Protein AF-A0A7D8EN57-F1 (afdb_monomer_lite)

Secondary structure (DSSP, 8-state):
--------EEEEEEETT--EEEEEE-S---HHHHHHTT--TTEEEEEEEETTEEEEEEEEPTT-SS-EEEE-----HHHHHHHHHGGGT------

Organism: Salmonella enterica (NCBI:txid28901)

Foldseek 3Di:
DPPPQQFKKKKWWQFPVRDIDIDIDSDDDDQVVVQVVRLALRTAKIWMDGNLHTQWMWGADPPDGRDIDIGGPDPPPVVSCVVVVCVVPPDDPDD

Radius of gyration: 14.04 Å; chains: 1; bounding box: 31×39×37 Å

pLDDT: mean 75.32, std 18.56, range [33.0, 92.5]

InterPro domains:
  IPR018897 Plasmid conjugative transfer protein PilI [PF10623] (8-83)

Sequence (95 aa):
MPQQHPGRLQILVVDAHCKRRLFSTKTPTDPDELARRFCTPDNCLVVVLRDNRFLFRLERAPGSHCRWHKGSSSRHQHLQDWLFKSKNNCKSFEN

Structure (mmCIF, N/CA/C/O backbone):
data_AF-A0A7D8EN57-F1
#
_entry.id   AF-A0A7D8EN57-F1
#
loop_
_atom_site.group_PDB
_atom_site.id
_atom_site.type_symbol
_atom_site.label_atom_id
_atom_site.label_alt_id
_atom_site.label_comp_id
_atom_site.label_asym_id
_atom_site.label_entity_id
_atom_site.label_seq_id
_atom_site.pdbx_PDB_ins_code
_atom_site.Cartn_x
_atom_site.Cartn_y
_atom_site.Cartn_z
_atom_site.occupancy
_atom_site.B_iso_or_equiv
_atom_site.auth_seq_id
_atom_site.auth_comp_id
_atom_site.auth_asym_id
_atom_site.auth_atom_id
_atom_site.pdbx_PDB_model_num
ATOM 1 N N . MET A 1 1 ? -15.343 13.637 27.998 1.00 43.00 1 MET A N 1
ATOM 2 C CA . MET A 1 1 ? -14.470 13.622 26.802 1.00 43.00 1 MET A CA 1
ATOM 3 C C . MET A 1 1 ? -14.689 12.279 26.111 1.00 43.00 1 MET A C 1
ATOM 5 O O . MET A 1 1 ? -14.415 11.278 26.766 1.00 43.00 1 MET A O 1
ATOM 9 N N . PRO A 1 2 ? -15.247 12.182 24.890 1.00 46.50 2 PRO A N 1
ATOM 10 C CA . PRO A 1 2 ? -15.316 10.886 24.225 1.00 46.50 2 PRO A CA 1
ATOM 11 C C . PRO A 1 2 ? -13.884 10.456 23.891 1.00 46.50 2 PRO A C 1
ATOM 13 O O . PRO A 1 2 ? -13.178 11.157 23.169 1.00 46.50 2 PRO A O 1
ATOM 16 N N . GLN A 1 3 ? -13.430 9.339 24.465 1.00 49.09 3 GLN A N 1
ATOM 17 C CA . GLN A 1 3 ? -12.179 8.705 24.058 1.00 49.09 3 GLN A CA 1
ATOM 18 C C . GLN A 1 3 ? -12.338 8.317 22.588 1.00 49.09 3 GLN A C 1
ATOM 20 O O . GLN A 1 3 ? -13.058 7.376 22.259 1.00 49.09 3 GLN A O 1
ATOM 25 N N . GLN A 1 4 ? -11.717 9.081 21.688 1.00 53.84 4 GLN A N 1
ATOM 26 C CA . GLN A 1 4 ? -11.565 8.661 20.304 1.00 53.84 4 GLN A CA 1
ATOM 27 C C . GLN A 1 4 ? -10.696 7.410 20.331 1.00 53.84 4 GLN A C 1
ATOM 29 O O . GLN A 1 4 ? -9.478 7.499 20.460 1.00 53.84 4 GLN A O 1
ATOM 34 N N . HIS A 1 5 ? -11.327 6.238 20.274 1.00 56.09 5 HIS A N 1
ATOM 35 C CA . HIS A 1 5 ? -10.593 4.996 20.124 1.00 56.09 5 HIS A CA 1
ATOM 36 C C . HIS A 1 5 ? -9.733 5.122 18.862 1.00 56.09 5 HIS A C 1
ATOM 38 O O . HIS A 1 5 ? -10.280 5.377 17.782 1.00 56.09 5 HIS A O 1
ATOM 44 N N . PRO A 1 6 ? -8.401 4.999 18.972 1.00 63.75 6 PRO A N 1
ATOM 45 C CA . PRO A 1 6 ? -7.553 4.970 17.801 1.00 63.75 6 PRO A CA 1
ATOM 46 C C . PRO A 1 6 ? -7.933 3.700 17.043 1.00 63.75 6 PRO A C 1
ATOM 48 O O . PRO A 1 6 ? -7.673 2.586 17.491 1.00 63.75 6 PRO A O 1
ATOM 51 N N . GLY A 1 7 ? -8.648 3.886 15.940 1.00 73.69 7 GLY A N 1
ATOM 52 C CA . GLY A 1 7 ? -9.109 2.820 15.066 1.00 73.69 7 GLY A CA 1
ATOM 53 C C . GLY A 1 7 ? -8.041 1.772 14.756 1.00 73.69 7 GLY A C 1
ATOM 54 O O . GLY A 1 7 ? -6.848 2.093 14.730 1.00 73.69 7 GLY A O 1
ATOM 55 N N . ARG A 1 8 ? -8.443 0.523 14.484 1.00 85.50 8 ARG A N 1
ATOM 56 C CA . ARG A 1 8 ? -7.484 -0.568 14.222 1.00 85.50 8 ARG A CA 1
ATOM 57 C C . ARG A 1 8 ? -6.659 -0.233 12.982 1.00 85.50 8 ARG A C 1
ATOM 59 O O . ARG A 1 8 ? -7.211 -0.119 11.889 1.00 85.50 8 ARG A O 1
ATOM 66 N N . LEU A 1 9 ? -5.344 -0.116 13.138 1.00 89.12 9 LEU A N 1
ATOM 67 C CA . LEU A 1 9 ? -4.434 0.062 12.013 1.00 89.12 9 LEU A CA 1
ATOM 68 C C . LEU A 1 9 ? -4.138 -1.291 11.373 1.00 89.12 9 LEU A C 1
ATOM 70 O O . LEU A 1 9 ? -3.886 -2.285 12.059 1.00 89.12 9 LEU A O 1
ATOM 74 N N . GLN A 1 10 ? -4.161 -1.333 10.047 1.00 90.06 10 GLN A N 1
ATOM 75 C CA . GLN A 1 10 ? -3.765 -2.496 9.267 1.00 90.06 10 GLN A CA 1
ATOM 76 C C . GLN A 1 10 ? -2.779 -2.070 8.181 1.00 90.06 10 GLN A C 1
ATOM 78 O O . GLN A 1 10 ? -2.924 -1.012 7.574 1.00 90.06 10 GLN A O 1
ATOM 83 N N . ILE A 1 11 ? -1.784 -2.911 7.933 1.00 92.00 11 ILE A N 1
ATOM 84 C CA . ILE A 1 11 ? -0.775 -2.720 6.900 1.00 92.00 11 ILE A CA 1
ATOM 85 C C . ILE A 1 11 ? -0.856 -3.914 5.962 1.00 92.00 11 ILE A C 1
ATOM 87 O O . ILE A 1 11 ? -0.563 -5.036 6.369 1.00 92.00 11 ILE A O 1
ATOM 91 N N . LEU A 1 12 ? -1.252 -3.691 4.715 1.00 91.62 12 LEU A N 1
ATOM 92 C CA . LEU A 1 12 ? -1.064 -4.687 3.673 1.00 91.62 12 LEU A CA 1
ATOM 93 C C . LEU A 1 12 ? 0.304 -4.467 3.028 1.00 91.62 12 LEU A C 1
ATOM 95 O O . LEU A 1 12 ? 0.614 -3.370 2.581 1.00 91.62 12 LEU A O 1
ATOM 99 N N . VAL A 1 13 ? 1.084 -5.529 2.919 1.00 92.50 13 VAL A N 1
ATOM 100 C CA . VAL A 1 13 ? 2.371 -5.547 2.234 1.00 92.50 13 VAL A CA 1
ATOM 101 C C . VAL A 1 13 ? 2.279 -6.475 1.032 1.00 92.50 13 VAL A C 1
ATOM 103 O O . VAL A 1 13 ? 1.767 -7.590 1.151 1.00 92.50 13 VAL A O 1
ATOM 106 N N . VAL A 1 14 ? 2.792 -6.023 -0.107 1.00 90.69 14 VAL A N 1
ATOM 107 C CA . VAL A 1 14 ? 3.066 -6.860 -1.276 1.00 90.69 14 VAL A CA 1
ATOM 108 C C . VAL A 1 14 ? 4.573 -6.973 -1.429 1.00 90.69 14 VAL A C 1
ATOM 110 O O . VAL A 1 14 ? 5.267 -5.954 -1.501 1.00 90.69 14 VAL A O 1
ATOM 113 N N . ASP A 1 15 ? 5.075 -8.201 -1.458 1.00 89.88 15 ASP A 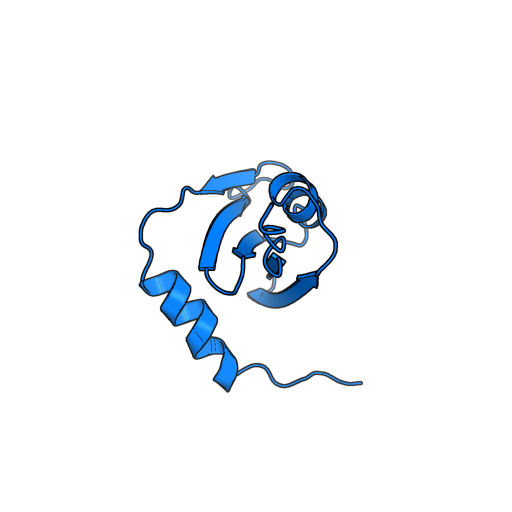N 1
ATOM 114 C CA . ASP A 1 15 ? 6.496 -8.459 -1.672 1.00 89.88 15 ASP A CA 1
ATOM 115 C C . ASP A 1 15 ? 6.874 -8.528 -3.160 1.00 89.88 15 ASP A C 1
ATOM 117 O O . ASP A 1 15 ? 6.016 -8.481 -4.046 1.00 89.88 15 ASP A O 1
ATOM 121 N N . ALA A 1 16 ? 8.173 -8.580 -3.448 1.00 86.12 16 ALA A N 1
ATOM 122 C CA . ALA A 1 16 ? 8.726 -8.628 -4.799 1.00 86.12 16 ALA A CA 1
ATOM 123 C C . ALA A 1 16 ? 8.323 -9.891 -5.588 1.00 86.12 16 ALA A C 1
ATOM 125 O O . ALA A 1 16 ? 8.345 -9.874 -6.815 1.00 86.12 16 ALA A O 1
ATOM 126 N N . HIS A 1 17 ? 7.894 -10.954 -4.905 1.00 87.75 17 HIS A N 1
ATOM 127 C CA . HIS A 1 17 ? 7.314 -12.175 -5.474 1.00 87.75 17 HIS A CA 1
ATOM 128 C C . HIS A 1 17 ? 5.780 -12.116 -5.552 1.00 87.75 17 HIS A C 1
ATOM 130 O O . HIS A 1 17 ? 5.115 -13.147 -5.661 1.00 87.75 17 HIS A O 1
ATOM 136 N N . CYS A 1 18 ? 5.202 -10.915 -5.467 1.00 84.25 18 CYS A N 1
ATOM 137 C CA . CYS A 1 1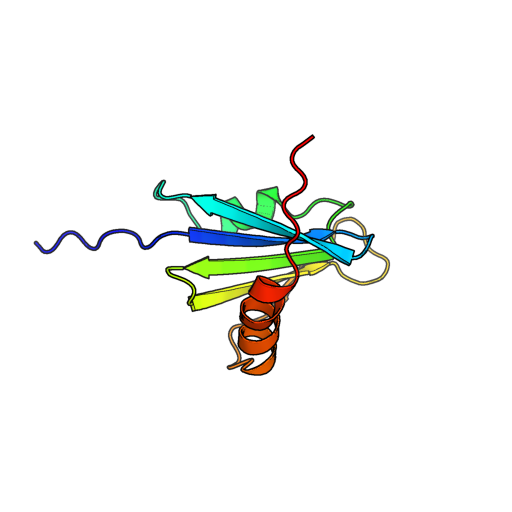8 ? 3.767 -10.653 -5.537 1.00 84.25 18 CYS A CA 1
ATOM 138 C C . CYS A 1 18 ? 2.926 -11.320 -4.434 1.00 84.25 18 CYS A C 1
ATOM 140 O O . CYS A 1 18 ? 1.692 -11.331 -4.547 1.00 84.25 18 CYS A O 1
ATOM 142 N N . LYS A 1 19 ? 3.532 -11.843 -3.353 1.00 88.44 19 LYS A N 1
ATOM 143 C CA . LYS A 1 19 ? 2.745 -12.364 -2.224 1.00 88.44 19 LYS A CA 1
ATOM 144 C C . LYS A 1 19 ? 2.255 -11.218 -1.353 1.00 88.44 19 LYS A C 1
ATOM 146 O O . LYS A 1 19 ? 2.855 -10.148 -1.277 1.00 88.44 19 LYS A O 1
ATOM 151 N N . ARG A 1 20 ? 1.110 -11.447 -0.716 1.00 88.75 20 ARG A N 1
ATOM 152 C CA . ARG A 1 20 ? 0.367 -10.441 0.045 1.00 88.75 20 ARG A CA 1
ATOM 153 C C . ARG A 1 20 ? 0.321 -10.846 1.506 1.00 88.75 20 ARG A C 1
ATOM 155 O O . ARG A 1 20 ? -0.010 -11.987 1.816 1.00 88.75 20 ARG A O 1
ATOM 162 N N . ARG A 1 21 ? 0.616 -9.908 2.401 1.00 90.06 21 ARG A N 1
ATOM 163 C CA . ARG A 1 21 ? 0.581 -10.115 3.853 1.00 90.06 21 ARG A CA 1
ATOM 164 C C . ARG A 1 21 ? -0.165 -8.966 4.508 1.00 90.06 21 ARG A C 1
ATOM 166 O O . ARG A 1 21 ? 0.099 -7.813 4.190 1.00 90.06 21 ARG A O 1
ATOM 173 N N . LEU A 1 22 ? -1.099 -9.276 5.403 1.00 90.06 22 LEU A N 1
ATOM 174 C CA . LEU A 1 22 ? -1.871 -8.277 6.137 1.00 90.06 22 LEU A CA 1
ATOM 175 C C . LEU A 1 22 ? -1.470 -8.308 7.610 1.00 90.06 22 LEU A C 1
ATOM 177 O O . LEU A 1 22 ? -1.716 -9.285 8.310 1.00 90.06 22 LEU A O 1
ATOM 181 N N . PHE A 1 23 ? -0.892 -7.212 8.078 1.00 89.94 23 PHE A N 1
ATOM 182 C CA . PHE A 1 23 ? -0.557 -6.986 9.475 1.00 89.94 23 PHE A CA 1
ATOM 183 C C . PHE A 1 23 ? -1.621 -6.098 10.101 1.00 89.94 23 PHE A C 1
ATOM 185 O O . PHE A 1 23 ? -2.199 -5.238 9.439 1.00 89.94 23 PHE A O 1
ATOM 192 N N . SER A 1 24 ? -1.895 -6.287 11.386 1.00 87.38 24 SER A N 1
ATOM 193 C CA . SER A 1 24 ? -2.854 -5.449 12.094 1.00 87.38 24 SER A CA 1
ATOM 194 C C . SER A 1 24 ? -2.383 -5.170 13.504 1.00 87.38 24 SER A C 1
ATOM 196 O O . SER A 1 24 ? -1.913 -6.084 14.175 1.00 87.38 24 SER A O 1
ATOM 198 N N . THR A 1 25 ? -2.569 -3.940 13.961 1.00 84.75 25 THR A N 1
ATOM 199 C CA . THR A 1 25 ? -2.245 -3.532 15.321 1.00 84.75 25 THR A CA 1
ATOM 200 C C . THR A 1 25 ? -3.370 -2.692 15.909 1.00 84.75 25 THR A C 1
ATOM 202 O O . THR A 1 25 ? -4.049 -1.934 15.211 1.00 84.75 25 THR A O 1
ATOM 205 N N . LYS A 1 26 ? -3.591 -2.873 17.209 1.00 83.06 26 LYS A N 1
ATOM 206 C CA . LYS A 1 26 ? -4.463 -2.019 18.024 1.00 83.06 26 LYS A CA 1
ATOM 207 C C . LYS A 1 26 ? -3.655 -1.002 18.831 1.00 83.06 26 LYS A C 1
ATOM 209 O O . LYS A 1 26 ? -4.242 -0.128 19.457 1.00 83.06 26 LYS A O 1
ATOM 214 N N . THR A 1 27 ? -2.327 -1.123 18.831 1.00 82.50 27 THR A N 1
ATOM 215 C CA . THR A 1 27 ? -1.450 -0.206 19.549 1.00 82.50 27 THR A CA 1
ATOM 216 C C . THR A 1 27 ? -1.527 1.167 18.889 1.00 82.50 27 THR A C 1
ATOM 218 O O . THR A 1 27 ? -1.339 1.251 17.669 1.00 82.50 27 THR A O 1
ATOM 221 N N . PRO A 1 28 ? -1.791 2.241 19.655 1.00 76.00 28 PRO A N 1
ATOM 222 C CA . PRO A 1 28 ? -1.727 3.593 19.128 1.00 76.00 28 PRO A CA 1
ATOM 223 C C . PRO A 1 28 ? -0.297 3.856 18.661 1.00 76.00 28 PRO A C 1
ATOM 225 O O . PRO A 1 28 ? 0.643 3.885 19.449 1.00 76.00 28 PRO A O 1
ATOM 228 N N . THR A 1 29 ? -0.130 3.977 17.353 1.00 84.50 29 THR A N 1
ATOM 229 C CA . THR A 1 29 ? 1.162 4.206 16.719 1.00 84.50 29 THR A CA 1
ATOM 230 C C . THR A 1 29 ? 0.948 5.089 15.503 1.00 84.50 29 THR A C 1
ATOM 232 O O . THR A 1 29 ? -0.145 5.095 14.917 1.00 84.50 29 THR A O 1
ATOM 235 N N . ASP A 1 30 ? 1.971 5.853 15.140 1.00 88.50 30 ASP A N 1
ATOM 236 C CA . ASP A 1 30 ? 1.903 6.673 13.943 1.00 88.50 30 ASP A CA 1
ATOM 237 C C . ASP A 1 30 ? 1.841 5.771 12.692 1.00 88.50 30 ASP A C 1
ATOM 239 O O . ASP A 1 30 ? 2.664 4.862 12.532 1.00 88.50 30 ASP A O 1
ATOM 243 N N . PRO A 1 31 ? 0.849 5.961 11.802 1.00 88.88 31 PRO A N 1
ATOM 244 C CA . PRO A 1 31 ? 0.699 5.115 10.627 1.00 88.88 31 PRO A CA 1
ATOM 245 C C . PRO A 1 31 ? 1.881 5.216 9.651 1.00 88.88 31 PRO A C 1
ATOM 247 O O . PRO A 1 31 ? 2.154 4.233 8.964 1.00 88.88 31 PRO A O 1
ATOM 250 N N . ASP A 1 32 ? 2.565 6.365 9.556 1.00 90.00 32 ASP A N 1
ATOM 251 C CA . ASP A 1 32 ? 3.743 6.535 8.691 1.00 90.00 32 ASP A CA 1
ATOM 252 C C . ASP A 1 32 ? 4.933 5.768 9.264 1.00 90.00 32 ASP A C 1
ATOM 254 O O . ASP A 1 32 ? 5.556 4.984 8.547 1.00 90.00 32 ASP A O 1
ATOM 258 N N . GLU A 1 33 ? 5.187 5.912 10.567 1.00 91.44 33 GLU A N 1
ATOM 259 C CA . GLU A 1 33 ? 6.257 5.187 11.255 1.00 91.44 33 GLU A CA 1
ATOM 260 C C . GLU A 1 33 ? 6.082 3.672 11.111 1.00 91.44 33 GLU A C 1
ATOM 262 O O . GLU A 1 33 ? 7.021 2.965 10.737 1.00 91.44 33 GLU A O 1
ATOM 267 N N . LEU A 1 34 ? 4.865 3.166 11.337 1.00 91.19 34 LEU A N 1
ATOM 268 C CA . LEU A 1 34 ? 4.575 1.745 11.175 1.00 91.19 34 LEU A CA 1
ATOM 269 C C . LEU A 1 34 ? 4.784 1.283 9.731 1.00 91.19 34 LEU A C 1
ATOM 271 O O . LEU A 1 34 ? 5.394 0.239 9.514 1.00 91.19 34 LEU A O 1
ATOM 275 N N . ALA A 1 35 ? 4.304 2.047 8.748 1.00 92.19 35 ALA A N 1
ATOM 276 C CA . ALA A 1 35 ? 4.440 1.698 7.337 1.00 92.19 35 ALA A CA 1
ATOM 277 C C . ALA A 1 35 ? 5.906 1.657 6.887 1.00 92.19 35 ALA A C 1
ATOM 279 O O . ALA A 1 35 ? 6.293 0.739 6.163 1.00 92.19 35 ALA A O 1
ATOM 280 N N . ARG A 1 36 ? 6.742 2.590 7.364 1.00 91.81 36 ARG A N 1
ATOM 281 C CA . ARG A 1 36 ? 8.179 2.628 7.045 1.00 91.81 36 ARG A CA 1
ATOM 282 C C . ARG A 1 36 ? 8.930 1.380 7.489 1.00 91.81 36 ARG A C 1
ATOM 284 O O . ARG A 1 36 ? 9.873 0.989 6.808 1.00 91.81 36 ARG A O 1
ATOM 291 N N . ARG A 1 37 ? 8.498 0.707 8.561 1.00 92.38 37 ARG A N 1
ATOM 292 C CA . ARG A 1 37 ? 9.098 -0.573 8.997 1.00 92.38 37 ARG A CA 1
ATOM 293 C C . ARG A 1 37 ? 8.954 -1.678 7.945 1.00 92.38 37 ARG A C 1
ATOM 295 O O . ARG A 1 37 ? 9.739 -2.618 7.937 1.00 92.38 37 ARG A O 1
ATOM 302 N N . PHE A 1 38 ? 7.977 -1.553 7.048 1.00 92.50 38 PHE A N 1
ATOM 303 C CA . PHE A 1 38 ? 7.753 -2.477 5.937 1.00 92.50 38 PHE A CA 1
ATOM 304 C C . PHE A 1 38 ? 8.372 -2.000 4.614 1.00 92.50 38 PHE A C 1
ATOM 306 O O . PHE A 1 38 ? 8.302 -2.729 3.625 1.00 92.50 38 PHE A O 1
ATOM 313 N N . CYS A 1 39 ? 9.012 -0.828 4.572 1.00 90.69 39 CYS A N 1
ATOM 314 C CA . CYS A 1 39 ? 9.718 -0.323 3.393 1.00 90.69 39 CYS A CA 1
ATOM 315 C C . CYS A 1 39 ? 11.092 -0.998 3.224 1.00 90.69 39 CYS A C 1
ATOM 317 O O . CYS A 1 39 ? 12.134 -0.352 3.318 1.00 90.69 39 CYS A O 1
ATOM 319 N N . THR A 1 40 ? 11.095 -2.311 2.991 1.00 90.00 40 THR A N 1
ATOM 320 C CA . THR A 1 40 ? 12.299 -3.141 2.821 1.00 90.00 40 THR A CA 1
ATOM 321 C C . THR A 1 40 ? 12.524 -3.492 1.345 1.00 90.00 40 THR A C 1
ATOM 323 O O . THR A 1 40 ? 11.571 -3.469 0.567 1.00 90.00 40 THR A O 1
ATOM 326 N N . PRO A 1 41 ? 13.751 -3.844 0.915 1.00 87.25 41 PRO A N 1
ATOM 327 C CA . PRO A 1 41 ? 14.027 -4.215 -0.479 1.00 87.25 41 PRO A CA 1
ATOM 328 C C . PRO A 1 41 ? 13.237 -5.439 -0.974 1.00 87.25 41 PRO A C 1
ATOM 330 O O . PRO A 1 41 ? 13.025 -5.568 -2.181 1.00 87.25 41 PRO A O 1
ATOM 333 N N . ASP A 1 42 ? 12.774 -6.301 -0.068 1.00 89.00 42 ASP A N 1
ATOM 334 C CA . ASP A 1 42 ? 11.896 -7.436 -0.374 1.00 89.00 42 ASP A CA 1
ATOM 335 C C . ASP A 1 42 ? 10.452 -7.021 -0.667 1.00 89.00 42 ASP A C 1
ATOM 337 O O . ASP A 1 42 ? 9.696 -7.794 -1.249 1.00 89.00 42 ASP A O 1
ATOM 341 N N . ASN A 1 43 ? 10.049 -5.808 -0.283 1.00 90.31 43 ASN A N 1
ATOM 342 C CA . ASN A 1 43 ? 8.694 -5.311 -0.461 1.00 90.31 43 ASN A CA 1
ATOM 343 C C . ASN A 1 43 ? 8.606 -4.327 -1.634 1.00 90.31 43 ASN A C 1
ATOM 345 O O . ASN A 1 43 ? 9.519 -3.544 -1.892 1.00 90.31 43 ASN A O 1
ATOM 349 N N . CYS A 1 44 ? 7.486 -4.356 -2.358 1.00 89.25 44 CYS A N 1
ATOM 350 C CA . CYS A 1 44 ? 7.235 -3.454 -3.485 1.00 89.25 44 CYS A CA 1
ATOM 351 C C . CYS A 1 44 ? 6.098 -2.456 -3.223 1.00 89.25 44 CYS A C 1
ATOM 353 O O . CYS A 1 44 ? 6.123 -1.348 -3.761 1.00 89.25 44 CYS A O 1
ATOM 355 N N . LEU A 1 45 ? 5.129 -2.815 -2.375 1.00 90.38 45 LEU A N 1
ATOM 356 C CA . LEU A 1 45 ? 3.982 -1.973 -2.040 1.00 90.38 45 LEU A CA 1
ATOM 357 C C . LEU A 1 45 ? 3.595 -2.161 -0.570 1.00 90.38 45 LEU A C 1
ATOM 359 O O . LEU A 1 45 ? 3.436 -3.285 -0.100 1.00 90.38 45 LEU A O 1
ATOM 363 N N . VAL A 1 46 ? 3.377 -1.053 0.132 1.00 92.31 46 VAL A N 1
ATOM 364 C CA . VAL A 1 46 ? 2.837 -1.015 1.495 1.00 92.31 46 VAL A CA 1
ATOM 365 C C . VAL A 1 46 ? 1.574 -0.162 1.477 1.00 92.31 46 VAL A C 1
ATOM 367 O O . VAL A 1 46 ? 1.607 0.993 1.071 1.00 92.31 46 VAL A O 1
ATOM 370 N N . VAL A 1 47 ? 0.443 -0.707 1.906 1.00 91.25 47 VAL A N 1
ATOM 371 C CA . VAL A 1 47 ? -0.850 -0.020 1.966 1.00 91.25 47 VAL A CA 1
ATOM 372 C C . VAL A 1 47 ? -1.288 0.080 3.414 1.00 91.25 47 VAL A C 1
ATOM 374 O O . VAL A 1 47 ? -1.356 -0.923 4.121 1.00 91.25 47 VAL A O 1
ATOM 377 N N . VAL A 1 48 ? -1.628 1.290 3.841 1.00 90.50 48 VAL A N 1
ATOM 378 C CA . VAL A 1 48 ? -2.048 1.579 5.208 1.00 90.50 48 VAL A CA 1
ATOM 379 C C . VAL A 1 48 ? -3.552 1.775 5.254 1.00 90.50 48 VAL A C 1
ATOM 381 O O . VAL A 1 48 ? -4.128 2.550 4.487 1.00 90.50 48 VAL A O 1
ATOM 384 N N . LEU A 1 49 ? -4.183 1.072 6.185 1.00 87.94 49 LEU A N 1
ATOM 385 C CA . LEU A 1 49 ? -5.616 1.067 6.419 1.00 87.94 49 LEU A CA 1
ATOM 386 C C . LEU A 1 49 ? -5.889 1.406 7.892 1.00 87.94 49 LEU A C 1
ATOM 388 O O . LEU A 1 49 ? -5.129 1.013 8.778 1.00 87.94 49 LEU A O 1
ATOM 392 N N . ARG A 1 50 ? -6.999 2.089 8.169 1.00 87.06 50 ARG A N 1
ATOM 393 C CA . ARG A 1 50 ? -7.550 2.268 9.518 1.00 87.06 50 ARG A CA 1
ATOM 394 C C . ARG A 1 50 ? -9.019 1.883 9.511 1.00 87.06 50 ARG A C 1
ATOM 396 O O . ARG A 1 50 ? -9.777 2.442 8.726 1.00 87.06 50 ARG A O 1
ATOM 403 N N . ASP A 1 51 ? -9.399 0.909 10.333 1.00 83.06 51 ASP A N 1
ATOM 404 C CA . ASP A 1 51 ? -10.737 0.297 10.322 1.00 83.06 51 ASP A CA 1
ATOM 405 C C . ASP A 1 51 ? -11.182 -0.077 8.902 1.00 83.06 51 ASP A C 1
ATOM 407 O O . ASP A 1 51 ? -12.240 0.332 8.42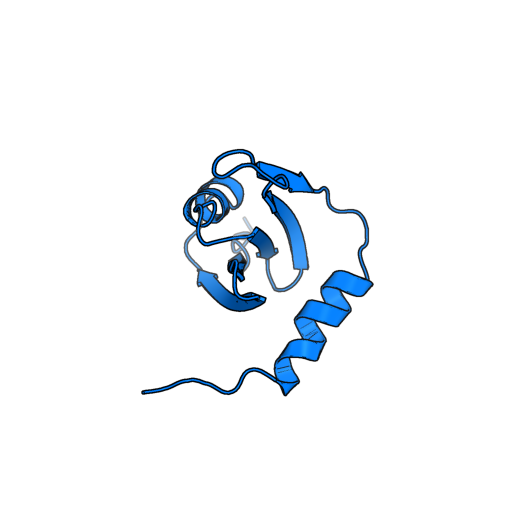5 1.00 83.06 51 ASP A O 1
ATOM 411 N N . ASN A 1 52 ? -10.320 -0.808 8.183 1.00 77.00 52 ASN A N 1
ATOM 412 C CA . ASN A 1 52 ? -10.495 -1.161 6.771 1.00 77.00 52 ASN A CA 1
ATOM 413 C C . ASN A 1 52 ? -10.636 0.029 5.789 1.00 77.00 52 ASN A C 1
ATOM 415 O O . ASN A 1 52 ? -10.902 -0.193 4.608 1.00 77.00 52 ASN A O 1
ATOM 419 N N . ARG A 1 53 ? -10.435 1.283 6.211 1.00 82.88 53 ARG A N 1
ATOM 420 C CA . ARG A 1 53 ? -10.419 2.448 5.314 1.00 82.88 53 ARG A CA 1
ATOM 421 C C . ARG A 1 53 ? -9.004 2.765 4.870 1.00 82.88 53 ARG A C 1
ATOM 423 O O . ARG A 1 53 ? -8.107 2.873 5.698 1.00 82.88 53 ARG A O 1
ATOM 430 N N . PHE A 1 54 ? -8.815 2.953 3.569 1.00 84.25 54 PHE A N 1
ATOM 431 C CA . PHE A 1 54 ? -7.535 3.371 3.000 1.00 84.25 54 PHE A CA 1
ATOM 432 C C . PHE A 1 54 ? -7.095 4.724 3.558 1.00 84.25 54 PHE A C 1
ATOM 434 O O . PHE A 1 54 ? -7.855 5.689 3.508 1.00 84.25 54 PHE A O 1
ATOM 441 N N . LEU A 1 55 ? -5.859 4.782 4.052 1.00 86.69 55 LEU A N 1
ATOM 442 C CA . LEU A 1 55 ? -5.205 6.025 4.447 1.00 86.69 55 LEU A CA 1
ATOM 443 C C . LEU A 1 55 ? -4.247 6.498 3.354 1.00 86.69 55 LEU A C 1
ATOM 445 O O . LEU A 1 55 ? -4.430 7.577 2.801 1.00 86.69 55 LEU A O 1
ATOM 449 N N . PHE A 1 56 ? -3.230 5.698 3.042 1.00 89.06 56 PHE A N 1
ATOM 450 C CA . PHE A 1 56 ? -2.227 5.993 2.020 1.00 89.06 56 PHE A CA 1
ATOM 451 C C . PHE A 1 56 ? -1.485 4.714 1.621 1.00 89.06 56 PHE A C 1
ATOM 453 O O . PHE A 1 56 ? -1.661 3.656 2.232 1.00 89.06 56 PHE A O 1
ATOM 460 N N . ARG A 1 57 ? -0.628 4.814 0.601 1.00 90.44 57 ARG A N 1
ATOM 461 C CA . ARG A 1 57 ? 0.287 3.738 0.211 1.00 90.44 57 ARG A CA 1
ATOM 462 C C . ARG A 1 57 ? 1.703 4.254 0.005 1.00 90.44 57 ARG A C 1
ATOM 464 O O . ARG A 1 57 ? 1.898 5.423 -0.314 1.00 90.44 57 ARG A O 1
ATOM 471 N N . LEU A 1 58 ? 2.669 3.364 0.156 1.00 91.69 58 LEU A N 1
ATOM 472 C CA . LEU A 1 58 ? 4.065 3.565 -0.187 1.00 91.69 58 LEU A CA 1
ATOM 473 C C . LEU A 1 58 ? 4.411 2.568 -1.293 1.00 91.69 58 LEU A C 1
ATOM 475 O O . LEU A 1 58 ? 4.233 1.364 -1.124 1.00 91.69 58 LEU A O 1
ATOM 479 N N . GLU A 1 59 ? 4.878 3.076 -2.424 1.00 90.69 59 GLU A N 1
ATOM 480 C CA . GLU A 1 59 ? 5.279 2.290 -3.591 1.00 90.69 59 GLU A CA 1
ATOM 481 C C . GLU A 1 59 ? 6.783 2.398 -3.781 1.00 90.69 59 GLU A C 1
ATOM 483 O O . GLU A 1 59 ? 7.336 3.501 -3.773 1.00 90.69 59 GLU A O 1
ATOM 488 N N . ARG A 1 60 ? 7.458 1.267 -3.970 1.00 88.50 60 ARG A N 1
ATOM 489 C CA . ARG A 1 60 ? 8.883 1.280 -4.279 1.00 88.50 60 ARG A CA 1
ATOM 490 C C . ARG A 1 60 ? 9.097 1.784 -5.704 1.00 88.50 60 ARG A C 1
ATOM 492 O O . ARG A 1 60 ? 8.429 1.334 -6.634 1.00 88.50 60 ARG A O 1
ATOM 499 N N . ALA A 1 61 ? 10.043 2.703 -5.880 1.00 84.12 61 ALA A N 1
ATOM 500 C CA . ALA A 1 61 ? 10.408 3.186 -7.202 1.00 84.12 61 ALA A CA 1
ATOM 501 C C . ALA A 1 61 ? 10.992 2.034 -8.042 1.00 84.12 61 ALA A C 1
ATOM 503 O O . ALA A 1 61 ? 11.820 1.267 -7.533 1.00 84.12 61 ALA A O 1
ATOM 504 N N . PRO A 1 62 ? 10.608 1.906 -9.322 1.00 74.75 62 PRO A N 1
ATOM 505 C CA . PRO A 1 62 ? 11.186 0.896 -10.198 1.00 74.75 62 PRO A CA 1
ATOM 506 C C . PRO A 1 62 ? 12.704 1.095 -10.305 1.00 74.75 62 PRO A C 1
ATOM 508 O O . PRO A 1 62 ? 13.187 2.220 -10.413 1.00 74.75 62 PRO A O 1
ATOM 511 N N . GLY A 1 63 ? 13.460 -0.002 -10.228 1.00 74.88 63 GLY A N 1
ATOM 512 C CA . GLY A 1 63 ? 14.926 0.029 -10.282 1.00 74.88 63 GLY A CA 1
ATOM 513 C C . GLY A 1 63 ? 15.620 0.594 -9.035 1.00 74.88 63 GLY A C 1
ATOM 514 O O . GLY A 1 63 ? 16.834 0.770 -9.054 1.00 74.88 63 GLY A O 1
ATOM 515 N N . SER A 1 64 ? 14.895 0.875 -7.944 1.00 74.75 64 SER A N 1
ATOM 516 C CA . SER A 1 64 ? 15.491 1.343 -6.690 1.00 74.75 64 SER A CA 1
ATOM 517 C C . SER A 1 64 ? 15.155 0.426 -5.520 1.00 74.75 64 SER A C 1
ATOM 519 O O . SER A 1 64 ? 14.004 0.052 -5.316 1.00 74.75 64 SER A O 1
ATOM 521 N N . HIS A 1 65 ? 16.159 0.109 -4.701 1.00 73.19 65 HIS A N 1
ATOM 522 C CA . HIS A 1 65 ? 15.978 -0.677 -3.477 1.00 73.19 65 HIS A CA 1
ATOM 523 C C . HIS A 1 65 ? 15.536 0.173 -2.277 1.00 73.19 65 HIS A C 1
ATOM 525 O O . HIS A 1 65 ? 14.908 -0.353 -1.363 1.00 73.19 65 HIS A O 1
ATOM 531 N N . CYS A 1 66 ? 15.825 1.479 -2.295 1.00 78.38 66 CYS A N 1
ATOM 532 C CA . CYS A 1 66 ? 15.664 2.356 -1.129 1.00 78.38 66 CYS A CA 1
ATOM 533 C C . CYS A 1 66 ? 14.683 3.514 -1.355 1.00 78.38 66 CYS A C 1
ATOM 535 O O . CYS A 1 66 ? 14.306 4.193 -0.401 1.00 78.38 66 CYS A O 1
ATOM 537 N N . ARG A 1 67 ? 14.271 3.778 -2.601 1.00 86.25 67 ARG A N 1
ATOM 538 C CA . ARG A 1 67 ? 13.388 4.904 -2.918 1.00 86.25 67 ARG A CA 1
ATOM 539 C C . ARG A 1 67 ? 11.927 4.472 -2.871 1.00 86.25 67 ARG A C 1
ATOM 541 O O . ARG A 1 67 ? 11.514 3.586 -3.613 1.00 86.25 67 ARG A O 1
ATOM 548 N N . TRP A 1 68 ? 11.152 5.146 -2.028 1.00 91.56 68 TRP A N 1
ATOM 549 C CA . TRP A 1 68 ? 9.722 4.912 -1.849 1.00 91.56 68 TRP A CA 1
ATOM 550 C C . TRP A 1 68 ? 8.935 6.191 -2.119 1.00 91.56 68 TRP A C 1
ATOM 552 O O . TRP A 1 68 ? 9.342 7.282 -1.719 1.00 91.56 68 TRP A O 1
ATOM 562 N N . HIS A 1 69 ? 7.799 6.051 -2.790 1.00 88.31 69 HIS A N 1
ATOM 563 C CA . HIS A 1 69 ? 6.887 7.131 -3.127 1.00 88.31 69 HIS A CA 1
ATOM 564 C C . HIS A 1 69 ? 5.600 6.983 -2.332 1.00 88.31 69 HIS A C 1
ATOM 566 O O . HIS A 1 69 ? 4.964 5.931 -2.350 1.00 88.31 69 HIS A O 1
ATOM 572 N N . LYS A 1 70 ? 5.198 8.053 -1.645 1.00 88.00 70 LYS A N 1
ATOM 573 C CA . LYS A 1 70 ? 3.917 8.094 -0.945 1.00 88.00 70 LYS A CA 1
ATOM 574 C C . LYS A 1 70 ? 2.813 8.450 -1.932 1.00 88.00 70 LYS A C 1
ATOM 576 O O . LYS A 1 70 ? 2.690 9.597 -2.352 1.00 88.00 70 LYS A O 1
ATOM 581 N N . GLY A 1 71 ? 2.033 7.445 -2.314 1.00 78.19 71 GLY A N 1
ATOM 582 C CA . GLY A 1 71 ? 0.832 7.615 -3.119 1.00 78.19 71 GLY A CA 1
ATOM 583 C C . GLY A 1 71 ? -0.299 8.179 -2.263 1.00 78.19 71 GLY A C 1
ATOM 584 O O . GLY A 1 71 ? -0.565 7.682 -1.163 1.00 78.19 71 GLY A O 1
ATOM 585 N N . SER A 1 72 ? -0.955 9.224 -2.764 1.00 65.94 72 SER A N 1
ATOM 586 C CA . SER A 1 72 ? -2.028 9.906 -2.040 1.00 65.94 72 SER A CA 1
ATOM 587 C C . SER A 1 72 ? -3.376 9.184 -2.156 1.00 65.94 72 SER A C 1
ATOM 589 O O . SER A 1 72 ? -3.613 8.387 -3.066 1.00 65.94 72 SER A O 1
ATOM 591 N N . SER A 1 73 ? -4.275 9.507 -1.228 1.00 57.91 73 SER A N 1
A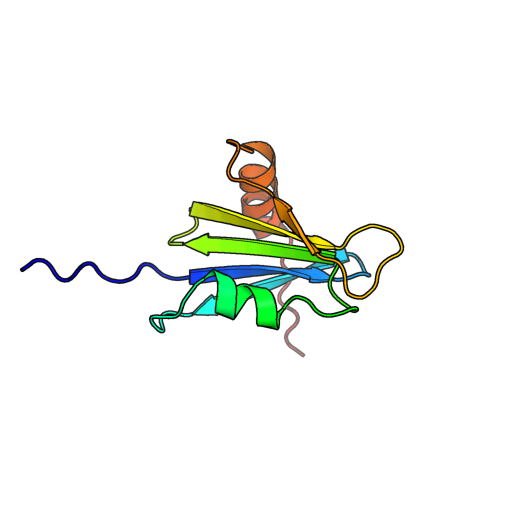TOM 592 C CA . SER A 1 73 ? -5.655 9.034 -1.076 1.00 57.91 73 SER A CA 1
ATOM 593 C C . SER A 1 73 ? -6.613 9.568 -2.139 1.00 57.91 73 SER A C 1
ATOM 595 O O . SER A 1 73 ? -7.680 10.098 -1.839 1.00 57.91 73 SER A O 1
ATOM 597 N N . SER A 1 74 ? -6.286 9.366 -3.415 1.00 49.88 74 SER A N 1
ATOM 598 C CA . SER A 1 74 ? -7.340 9.390 -4.430 1.00 49.88 74 SER A CA 1
ATOM 599 C C . SER A 1 74 ? -8.300 8.224 -4.174 1.00 49.88 74 SER A C 1
ATOM 601 O O . SER A 1 74 ? -7.900 7.176 -3.663 1.00 49.88 74 SER A O 1
ATOM 603 N N . ARG A 1 75 ? -9.589 8.407 -4.476 1.00 53.06 75 ARG A N 1
ATOM 604 C CA . ARG A 1 75 ? -10.648 7.398 -4.307 1.00 53.06 75 ARG A CA 1
ATOM 605 C C . ARG A 1 75 ? -10.404 6.201 -5.235 1.00 53.06 75 ARG A C 1
ATOM 607 O O . ARG A 1 75 ? -11.075 6.037 -6.246 1.00 53.06 75 ARG A O 1
ATOM 614 N N . HIS A 1 76 ? -9.431 5.355 -4.918 1.00 58.59 76 HIS A N 1
ATOM 615 C CA . HIS A 1 76 ? -9.152 4.148 -5.683 1.00 58.59 76 HIS A CA 1
ATOM 616 C C . HIS A 1 76 ? -10.149 3.063 -5.268 1.00 58.59 76 HIS A C 1
ATOM 618 O O . HIS A 1 76 ? -9.824 2.165 -4.490 1.00 58.59 76 HIS A O 1
ATOM 624 N N . GLN A 1 77 ? -11.368 3.144 -5.815 1.00 55.19 77 GLN A N 1
ATOM 625 C CA . GLN A 1 77 ? -12.388 2.092 -5.725 1.00 55.19 77 GLN A CA 1
ATOM 626 C C . GLN A 1 77 ? -11.780 0.726 -6.089 1.00 55.19 77 GLN A C 1
ATOM 628 O O . GLN A 1 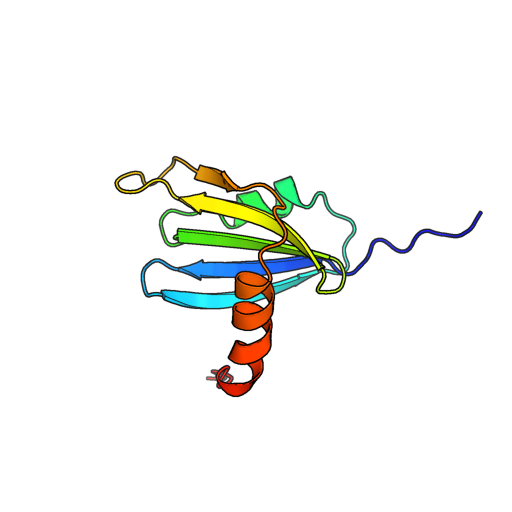77 ? -11.999 -0.250 -5.385 1.00 55.19 77 GLN A O 1
ATOM 633 N N . HIS A 1 78 ? -10.903 0.691 -7.102 1.00 58.75 78 HIS A N 1
ATOM 634 C CA . HIS A 1 78 ? -10.150 -0.497 -7.517 1.00 58.75 78 HIS A CA 1
ATOM 635 C C . HIS A 1 78 ? -9.234 -1.076 -6.435 1.00 58.75 78 HIS A C 1
ATOM 637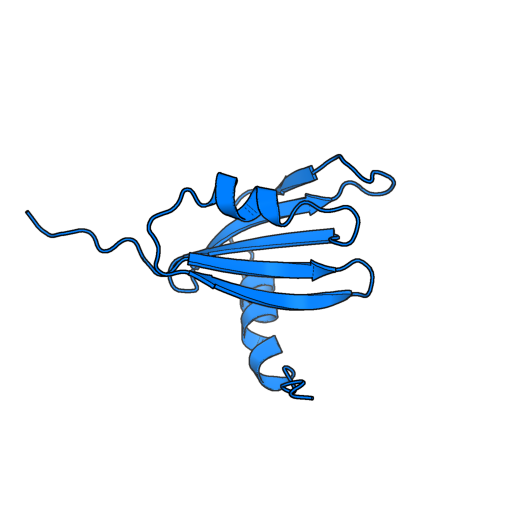 O O . HIS A 1 78 ? -9.089 -2.290 -6.361 1.00 58.75 78 HIS A O 1
ATOM 643 N N . LEU A 1 79 ? -8.601 -0.244 -5.601 1.00 60.06 79 LEU A N 1
ATOM 644 C CA . LEU A 1 79 ? -7.725 -0.746 -4.542 1.00 60.06 79 LEU A CA 1
ATOM 645 C C . LEU A 1 79 ? -8.553 -1.356 -3.411 1.00 60.06 79 LEU A C 1
ATOM 647 O O . LEU A 1 79 ? -8.183 -2.399 -2.887 1.00 60.06 79 LEU A O 1
ATOM 651 N N . GLN A 1 80 ? -9.690 -0.741 -3.069 1.00 59.56 80 GLN A N 1
ATOM 652 C CA . GLN A 1 80 ? -10.640 -1.347 -2.138 1.00 59.56 80 GLN A CA 1
ATOM 653 C C . GLN A 1 80 ? -11.165 -2.672 -2.701 1.00 59.56 80 GLN A C 1
ATOM 655 O O . GLN A 1 80 ? -11.074 -3.689 -2.024 1.00 59.56 80 GLN A O 1
ATOM 660 N N . ASP A 1 81 ? -11.612 -2.697 -3.956 1.00 61.72 81 ASP A N 1
ATOM 661 C CA . ASP A 1 81 ? -12.092 -3.917 -4.612 1.00 61.72 81 ASP A CA 1
ATOM 662 C C . ASP A 1 81 ? -11.014 -5.014 -4.625 1.00 61.72 81 ASP A C 1
ATOM 664 O O . ASP A 1 81 ? -11.287 -6.163 -4.298 1.00 61.72 81 ASP A O 1
ATOM 668 N N . TRP A 1 82 ? -9.755 -4.655 -4.891 1.00 62.88 82 TRP A N 1
ATOM 669 C CA . TRP A 1 82 ? -8.615 -5.574 -4.881 1.00 62.88 82 TRP A CA 1
ATOM 670 C C . TRP A 1 82 ? -8.254 -6.085 -3.474 1.00 62.88 82 TRP A C 1
ATOM 672 O O . TRP A 1 82 ? -7.963 -7.272 -3.304 1.00 62.88 82 TRP A O 1
ATOM 682 N N . LEU A 1 83 ? -8.332 -5.225 -2.452 1.00 61.94 83 LEU A N 1
ATOM 683 C CA . LEU A 1 83 ? -8.143 -5.587 -1.042 1.00 61.94 83 LEU A CA 1
ATOM 684 C C . LEU A 1 83 ? -9.252 -6.523 -0.541 1.00 61.94 83 LEU A C 1
ATOM 686 O O . LEU A 1 83 ? -8.969 -7.507 0.145 1.00 61.94 83 LEU A O 1
ATOM 690 N N . PHE A 1 84 ? -10.508 -6.234 -0.890 1.00 55.56 84 PHE A N 1
ATOM 691 C CA . PHE A 1 84 ? -11.676 -6.965 -0.397 1.00 55.56 84 PHE A CA 1
ATOM 692 C C . PHE A 1 84 ? -12.009 -8.218 -1.223 1.00 55.56 84 PHE A C 1
ATOM 694 O O . PHE A 1 84 ? -12.475 -9.192 -0.636 1.00 55.56 84 PHE A O 1
ATOM 701 N N . LYS A 1 85 ? -11.688 -8.283 -2.526 1.00 52.78 85 LYS A N 1
ATOM 702 C CA . LYS A 1 85 ? -11.798 -9.526 -3.326 1.00 52.78 85 LYS A CA 1
ATOM 703 C C . LYS A 1 85 ? -10.783 -10.587 -2.921 1.00 52.78 85 LYS A C 1
ATOM 705 O O . LYS A 1 85 ? -11.058 -11.777 -3.047 1.00 52.78 85 LYS A O 1
ATOM 710 N N . SER A 1 86 ? -9.626 -10.187 -2.389 1.00 47.16 86 SER A N 1
ATOM 711 C CA . SER A 1 86 ? -8.593 -11.141 -1.968 1.00 47.16 86 SER A CA 1
ATOM 712 C C . SER A 1 86 ? -8.983 -11.959 -0.727 1.00 47.16 86 SER A C 1
ATOM 714 O O . SER A 1 86 ? -8.327 -12.963 -0.458 1.00 47.16 86 SER A O 1
ATOM 716 N N . LYS A 1 87 ? -10.065 -11.606 -0.008 1.00 45.81 87 LYS A N 1
ATOM 717 C CA . LYS A 1 87 ? -10.612 -12.444 1.078 1.00 45.81 87 LYS A CA 1
ATOM 718 C C . LYS A 1 87 ? -11.054 -13.836 0.609 1.00 45.81 87 LYS A C 1
ATOM 720 O O . LYS A 1 87 ? -11.074 -14.741 1.431 1.00 45.81 87 LYS A O 1
ATOM 725 N N . ASN A 1 88 ? -11.310 -14.032 -0.686 1.00 41.72 88 ASN A N 1
ATOM 726 C CA . ASN A 1 88 ? -11.636 -15.346 -1.251 1.00 41.72 88 ASN A CA 1
ATOM 727 C C . ASN A 1 88 ? -10.406 -16.134 -1.740 1.00 41.72 88 ASN A C 1
ATOM 729 O O . ASN A 1 88 ? -10.569 -17.194 -2.333 1.00 41.72 88 ASN A O 1
ATOM 733 N N . ASN A 1 89 ? -9.180 -15.633 -1.531 1.00 37.53 89 ASN A N 1
ATOM 734 C CA . ASN A 1 89 ? -7.962 -16.302 -2.009 1.00 37.53 89 ASN A CA 1
ATOM 735 C C . ASN A 1 89 ? -6.783 -16.266 -1.019 1.00 37.53 89 ASN A C 1
ATOM 737 O O . ASN A 1 89 ? -5.656 -16.603 -1.375 1.00 37.53 89 ASN A O 1
ATOM 741 N N . CYS A 1 90 ? -7.021 -15.881 0.236 1.00 37.50 90 CYS A N 1
ATOM 742 C CA . CYS A 1 90 ? -6.056 -16.115 1.306 1.00 37.50 90 CYS A CA 1
ATOM 743 C C . CYS A 1 90 ? -6.249 -17.542 1.831 1.00 37.50 90 CYS A C 1
ATOM 745 O O . CYS A 1 90 ? -6.947 -17.752 2.821 1.00 37.50 90 CYS A O 1
ATOM 747 N N . LYS A 1 91 ? -5.635 -18.533 1.175 1.00 34.59 91 LYS A N 1
ATOM 748 C CA . LYS A 1 91 ? -5.323 -19.785 1.872 1.00 34.59 91 LYS A CA 1
ATOM 749 C C . LYS A 1 91 ? -4.365 -19.430 3.008 1.00 34.59 91 LYS A C 1
ATOM 751 O O . LYS A 1 91 ? -3.253 -18.974 2.742 1.00 34.59 91 LYS A O 1
ATOM 756 N N . SER A 1 92 ? -4.822 -19.593 4.250 1.00 33.78 92 SER A N 1
ATOM 757 C CA . SER A 1 92 ? -3.945 -19.701 5.413 1.00 33.78 92 SER A CA 1
ATOM 758 C C . SER A 1 92 ? -2.851 -20.707 5.083 1.00 33.78 92 SER A C 1
ATOM 760 O O . SER A 1 92 ? -3.150 -21.862 4.793 1.00 33.78 92 SER A O 1
ATOM 762 N N . PHE A 1 93 ? -1.600 -20.265 5.096 1.00 34.47 93 PHE A N 1
ATOM 763 C CA . PHE A 1 93 ? -0.479 -21.174 5.275 1.00 34.47 93 PHE A CA 1
ATOM 764 C C . PHE A 1 93 ? -0.182 -21.183 6.773 1.00 34.47 93 PHE A C 1
ATOM 766 O O . PHE A 1 93 ? 0.581 -20.361 7.273 1.00 34.47 93 PHE A O 1
ATOM 773 N N . GLU A 1 94 ? -0.879 -22.064 7.486 1.00 33.00 94 GLU A N 1
ATOM 774 C CA . GLU A 1 94 ? -0.282 -22.752 8.625 1.00 33.00 94 GLU A CA 1
ATOM 775 C C . GLU A 1 94 ? 0.502 -23.924 8.034 1.00 33.00 94 GLU A C 1
ATOM 777 O O . GLU A 1 94 ? -0.105 -24.802 7.422 1.00 33.00 94 GLU A O 1
ATOM 782 N N . ASN A 1 95 ? 1.833 -23.866 8.123 1.00 33.31 95 ASN A N 1
ATOM 783 C CA . ASN A 1 95 ? 2.686 -24.969 8.574 1.00 33.31 95 ASN A CA 1
ATOM 784 C C . ASN A 1 95 ? 4.117 -24.464 8.780 1.00 33.31 95 ASN A C 1
ATOM 786 O O . ASN A 1 95 ? 4.697 -23.945 7.800 1.00 33.31 95 ASN A O 1
#